Protein AF-A0A429SGB6-F1 (afdb_monomer_lite)

pLDDT: mean 86.1, std 15.65, range [31.73, 97.31]

Foldseek 3Di:
DDPDPDDPCPPDQWDWDQDPVRKIKIKHFALVLQVVQDPVLLVLLCVVQVVVVHHSSVSLVVLLPDDPVVLVVLVVCVVVVNDDPSSVSNSVSSVSSNVRGMWMWIWDDPDVVDTDTDTD

Sequence (120 aa):
MPLFQRRDAGDDGWTVEPMGNGETCRRRVRMERLGNILPHHREVLEAAAREEGRSLEEYVAWVANLSSDRMHATRDRIMNGVAGEREATLYGCWLEARAAVQEVQYRIEVRPGKYAWRGR

Radius of gyration: 16.46 Å; chains: 1; bounding box: 38×38×44 Å

Structure (mmCIF, N/CA/C/O backbone):
data_AF-A0A429SGB6-F1
#
_entry.id   AF-A0A429SGB6-F1
#
loop_
_atom_site.group_PDB
_atom_site.id
_atom_site.type_symbol
_atom_site.label_atom_id
_atom_site.label_alt_id
_atom_site.label_comp_id
_atom_site.label_asym_id
_atom_site.label_entity_id
_atom_site.label_seq_id
_atom_site.pdbx_PDB_ins_code
_atom_site.Cartn_x
_atom_site.Cartn_y
_atom_site.Cartn_z
_atom_site.occupancy
_atom_site.B_iso_or_equiv
_atom_site.auth_seq_id
_atom_site.auth_comp_id
_atom_site.auth_asym_id
_atom_site.auth_atom_id
_atom_site.pdbx_PDB_model_num
ATOM 1 N N . MET A 1 1 ? -1.849 25.643 -12.827 1.00 31.73 1 MET A N 1
ATOM 2 C CA . MET A 1 1 ? -0.742 24.809 -13.340 1.00 31.73 1 MET A CA 1
ATOM 3 C C . MET A 1 1 ? -1.199 23.355 -13.361 1.00 31.73 1 MET A C 1
ATOM 5 O O . MET A 1 1 ? -1.320 22.797 -12.278 1.00 31.73 1 MET A O 1
ATOM 9 N N . PRO A 1 2 ? -1.520 22.730 -14.507 1.00 35.38 2 PRO A N 1
ATOM 10 C CA . PRO A 1 2 ? -1.805 21.302 -14.523 1.00 35.38 2 PRO A CA 1
ATOM 11 C C . PRO A 1 2 ? -0.506 20.534 -14.815 1.00 35.38 2 PRO A C 1
ATOM 13 O O . PRO A 1 2 ? -0.073 20.451 -15.959 1.00 35.38 2 PRO A O 1
ATOM 16 N N . LEU A 1 3 ? 0.129 19.989 -13.774 1.00 43.03 3 LEU A N 1
ATOM 17 C CA . LEU A 1 3 ? 1.229 19.023 -13.895 1.00 43.03 3 LEU A CA 1
ATOM 18 C C . LEU A 1 3 ? 0.664 17.603 -13.806 1.00 43.03 3 LEU A C 1
ATOM 20 O O . LEU A 1 3 ? 0.861 16.905 -12.822 1.00 43.03 3 LEU A O 1
ATOM 24 N N . PHE A 1 4 ? -0.059 17.184 -14.840 1.00 44.09 4 PHE A N 1
ATOM 25 C CA . PHE A 1 4 ? -0.343 15.770 -15.069 1.00 44.09 4 PHE A CA 1
ATOM 26 C C . PHE A 1 4 ? -0.191 15.505 -16.564 1.00 44.09 4 PHE A C 1
ATOM 28 O O . PHE A 1 4 ? -1.123 15.661 -17.351 1.00 44.09 4 PHE A O 1
ATOM 35 N N . GLN A 1 5 ? 1.032 15.166 -16.971 1.00 42.69 5 GLN A N 1
ATOM 36 C CA . GLN A 1 5 ? 1.282 14.616 -18.296 1.00 42.69 5 GLN A CA 1
ATOM 37 C C . GLN A 1 5 ? 0.565 13.265 -18.396 1.00 42.69 5 GLN A C 1
ATOM 39 O O . GLN A 1 5 ? 0.862 12.338 -17.651 1.00 42.69 5 GLN A O 1
ATOM 44 N N . ARG A 1 6 ? -0.434 13.243 -19.287 1.00 38.47 6 ARG A N 1
ATOM 45 C CA . ARG A 1 6 ? -1.037 12.104 -19.995 1.00 38.47 6 ARG A CA 1
ATOM 46 C C . ARG A 1 6 ? -0.836 10.719 -19.358 1.00 38.47 6 ARG A C 1
ATOM 48 O O . ARG A 1 6 ? 0.210 10.098 -19.495 1.00 38.47 6 ARG A O 1
ATOM 55 N N . ARG A 1 7 ? -1.932 10.188 -18.797 1.00 46.22 7 ARG A N 1
ATOM 56 C CA . ARG A 1 7 ? -2.196 8.743 -18.740 1.00 46.22 7 ARG A CA 1
ATOM 57 C C . ARG A 1 7 ? -2.123 8.194 -20.167 1.00 46.22 7 ARG A C 1
ATOM 59 O O . ARG A 1 7 ? -3.087 8.340 -20.916 1.00 46.22 7 ARG A O 1
ATOM 66 N N . ASP A 1 8 ? -1.026 7.539 -20.521 1.00 41.88 8 ASP A N 1
ATOM 67 C CA . ASP A 1 8 ? -1.072 6.512 -21.558 1.00 41.88 8 ASP A CA 1
ATOM 68 C C . ASP A 1 8 ? -1.845 5.330 -20.968 1.00 41.88 8 ASP A C 1
ATOM 70 O O . ASP A 1 8 ? -1.299 4.429 -20.332 1.00 41.88 8 ASP A O 1
ATOM 74 N N . ALA A 1 9 ? -3.170 5.410 -21.098 1.00 40.84 9 ALA A N 1
ATOM 75 C CA . ALA A 1 9 ? -4.093 4.322 -20.837 1.00 40.84 9 ALA A CA 1
ATOM 76 C C . ALA A 1 9 ? -3.886 3.245 -21.913 1.00 40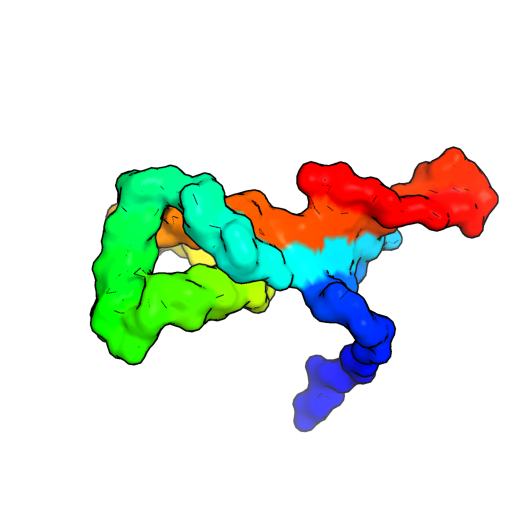.84 9 ALA A C 1
ATOM 78 O O . ALA A 1 9 ? -4.614 3.172 -22.897 1.00 40.84 9 ALA A O 1
ATOM 79 N N . GLY A 1 10 ? -2.836 2.441 -21.739 1.00 42.94 10 GLY A N 1
ATOM 80 C CA . GLY A 1 10 ? -2.773 1.092 -22.284 1.00 42.94 10 GLY A CA 1
ATOM 81 C C . GLY A 1 10 ? -3.685 0.194 -21.446 1.00 42.94 10 GLY A C 1
ATOM 82 O O . GLY A 1 10 ? -3.451 0.008 -20.253 1.00 42.94 10 GLY A O 1
ATOM 83 N N . ASP A 1 11 ? -4.736 -0.289 -22.088 1.00 49.94 11 ASP A N 1
ATOM 84 C CA . ASP A 1 11 ? -6.002 -0.892 -21.639 1.00 49.94 11 ASP A CA 1
ATOM 85 C C . ASP A 1 11 ? -5.979 -2.126 -20.684 1.00 49.94 11 ASP A C 1
ATOM 87 O O . ASP A 1 11 ? -6.830 -2.996 -20.796 1.00 49.94 11 ASP A O 1
ATOM 91 N N . ASP A 1 12 ? -5.053 -2.233 -19.716 1.00 66.31 12 ASP A N 1
ATOM 92 C CA . ASP A 1 12 ? -4.894 -3.446 -18.867 1.00 66.31 12 ASP A CA 1
ATOM 93 C C . ASP A 1 12 ? -4.845 -3.196 -17.336 1.00 66.31 12 ASP A C 1
ATOM 95 O 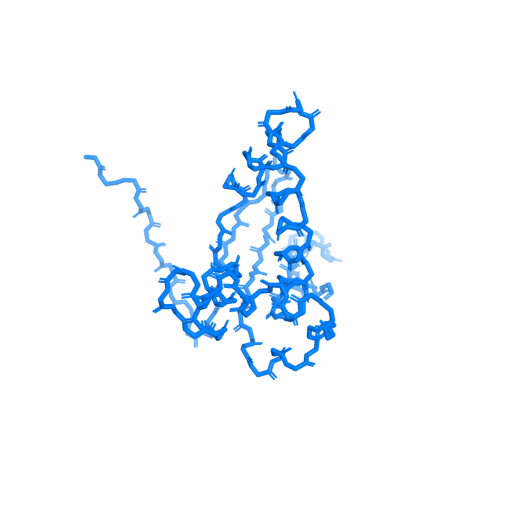O . ASP A 1 12 ? -4.530 -4.102 -16.547 1.00 66.31 12 ASP A O 1
ATOM 99 N N . GLY A 1 13 ? -5.117 -1.964 -16.884 1.00 75.00 13 GLY A N 1
ATOM 100 C CA . GLY A 1 13 ? -5.149 -1.597 -15.455 1.00 75.00 13 GLY A CA 1
ATOM 101 C C . GLY A 1 13 ? -3.779 -1.351 -14.801 1.00 75.00 13 GLY A C 1
ATOM 102 O O . GLY A 1 13 ? -3.671 -1.326 -13.573 1.00 75.00 13 GLY A O 1
ATOM 103 N N . TRP A 1 14 ? -2.722 -1.174 -15.597 1.00 86.88 14 TRP A N 1
ATOM 104 C CA . TRP A 1 14 ? -1.372 -0.877 -15.110 1.00 86.88 14 TRP A CA 1
ATOM 105 C C . TRP A 1 14 ? -1.153 0.621 -14.8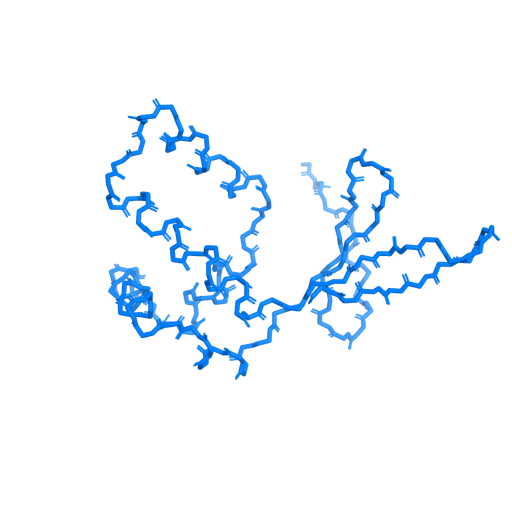76 1.00 86.88 14 TRP A C 1
ATOM 107 O O . TRP A 1 14 ? -1.427 1.452 -15.734 1.00 86.88 14 TRP A O 1
ATOM 117 N N . THR A 1 15 ? -0.573 0.954 -13.729 1.00 84.56 15 THR A N 1
ATOM 118 C CA . THR A 1 15 ? 0.006 2.266 -13.423 1.00 84.56 15 THR A CA 1
ATOM 119 C C . THR A 1 15 ? 1.514 2.178 -13.601 1.00 84.56 15 THR A C 1
ATOM 121 O O . THR A 1 15 ? 2.152 1.342 -12.965 1.00 84.56 15 THR A O 1
ATOM 124 N N . VAL A 1 16 ? 2.088 3.008 -14.469 1.00 84.81 16 VAL A N 1
ATOM 125 C CA . VAL A 1 16 ? 3.528 3.021 -14.767 1.00 84.81 16 VAL A CA 1
ATOM 126 C C . VAL A 1 16 ? 4.193 4.174 -14.021 1.00 84.81 16 VAL A C 1
ATOM 128 O O . VAL A 1 16 ? 3.709 5.301 -14.070 1.00 84.81 16 VAL A O 1
ATOM 131 N N . GLU A 1 17 ? 5.304 3.896 -13.346 1.00 80.44 17 GLU A N 1
ATOM 132 C CA . GLU A 1 17 ? 6.088 4.862 -12.581 1.00 80.44 17 GLU A CA 1
ATOM 133 C C . GLU A 1 17 ? 7.565 4.792 -13.001 1.00 80.44 17 GLU A C 1
ATOM 135 O O . GLU A 1 17 ? 8.180 3.720 -12.928 1.00 80.44 17 GLU A O 1
ATOM 140 N N . PRO A 1 18 ? 8.162 5.907 -13.459 1.00 79.06 18 PRO A N 1
ATOM 141 C CA . PRO A 1 18 ? 9.600 5.972 -13.673 1.00 79.06 18 PRO A CA 1
ATOM 142 C C . PRO A 1 18 ? 10.330 5.944 -12.324 1.00 79.06 18 PRO A C 1
ATOM 144 O O . PRO A 1 18 ? 9.907 6.575 -11.357 1.00 79.06 18 PRO A O 1
ATOM 147 N N . MET A 1 19 ? 11.441 5.220 -12.266 1.00 76.12 19 MET A N 1
ATOM 148 C CA . MET A 1 19 ? 12.295 5.116 -11.086 1.00 76.12 19 MET A CA 1
ATOM 149 C C . MET A 1 19 ? 13.496 6.063 -11.226 1.00 76.12 19 MET A C 1
ATOM 151 O O . MET A 1 19 ? 13.983 6.320 -12.327 1.00 76.12 19 MET A O 1
ATOM 155 N N . GLY A 1 20 ? 14.019 6.563 -10.102 1.00 68.94 20 GLY A N 1
ATOM 156 C CA . GLY A 1 20 ? 15.143 7.515 -10.088 1.00 68.94 20 GLY A CA 1
ATOM 157 C C . GLY A 1 20 ? 16.479 6.965 -10.613 1.00 68.94 20 GLY A C 1
ATOM 158 O O . GLY A 1 20 ? 17.406 7.731 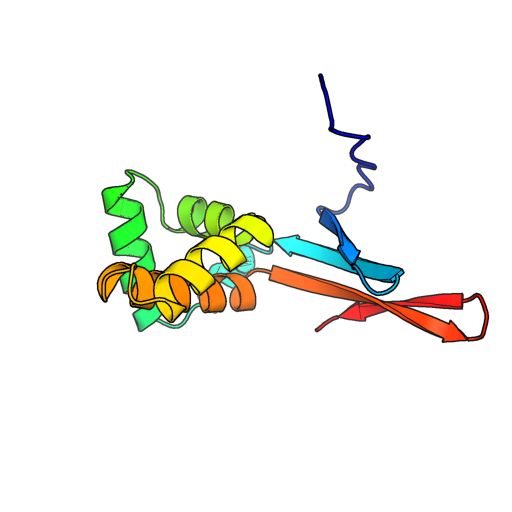-10.845 1.00 68.94 20 GLY A O 1
ATOM 159 N N . ASN A 1 21 ? 16.580 5.653 -10.823 1.00 76.12 21 ASN A N 1
ATOM 160 C CA . ASN A 1 21 ? 17.737 4.955 -11.393 1.00 76.12 21 ASN A CA 1
ATOM 161 C C . ASN A 1 21 ? 17.616 4.712 -12.914 1.00 76.12 21 ASN A C 1
ATOM 163 O O . ASN A 1 21 ? 18.414 3.967 -13.475 1.00 76.12 21 ASN A O 1
ATOM 167 N N . GLY A 1 22 ? 16.614 5.300 -13.579 1.00 72.31 22 GLY A N 1
ATOM 168 C CA . GLY A 1 22 ? 16.347 5.089 -15.006 1.00 72.31 22 GLY A CA 1
ATOM 169 C C . GLY A 1 22 ? 15.539 3.825 -15.319 1.00 72.31 22 GLY A C 1
ATOM 170 O O . GLY A 1 22 ? 15.192 3.599 -16.479 1.00 72.31 22 GLY A O 1
ATOM 171 N N . GLU A 1 23 ? 15.191 3.016 -14.315 1.00 79.94 23 GLU A N 1
ATOM 172 C CA . GLU A 1 23 ? 14.274 1.890 -14.490 1.00 79.94 23 GLU A CA 1
ATOM 173 C C . GLU A 1 23 ? 12.820 2.368 -14.593 1.00 79.94 23 GLU A C 1
ATOM 175 O O . GLU A 1 23 ? 12.462 3.498 -14.260 1.00 79.94 23 GLU A O 1
ATOM 180 N N . THR A 1 24 ? 11.939 1.489 -15.061 1.00 85.31 24 THR A N 1
ATOM 181 C CA . THR A 1 24 ? 10.495 1.738 -15.053 1.00 85.31 24 THR A CA 1
ATOM 182 C C . THR A 1 24 ? 9.814 0.643 -14.255 1.00 85.31 24 THR A C 1
ATOM 184 O O . THR A 1 24 ? 10.009 -0.539 -14.527 1.00 85.31 24 THR A O 1
ATOM 187 N N . CYS A 1 25 ? 9.000 1.027 -13.285 1.00 86.62 25 CYS A N 1
ATOM 188 C CA . CYS A 1 25 ? 8.128 0.129 -12.551 1.00 86.62 25 CYS A CA 1
ATOM 189 C C . CYS A 1 25 ? 6.715 0.234 -13.131 1.00 86.62 25 CYS A C 1
ATOM 191 O O . CYS A 1 25 ? 6.284 1.304 -13.555 1.00 86.62 25 CYS A O 1
ATOM 193 N N . ARG A 1 26 ? 5.967 -0.864 -13.155 1.00 88.38 26 ARG A N 1
ATOM 194 C CA . ARG A 1 26 ? 4.519 -0.827 -13.339 1.00 88.38 26 ARG A CA 1
ATOM 195 C C . ARG A 1 26 ? 3.840 -1.616 -12.239 1.00 88.38 26 ARG A C 1
ATOM 197 O O . ARG A 1 26 ? 4.315 -2.677 -11.845 1.00 88.38 26 ARG A O 1
ATOM 204 N N . ARG A 1 27 ? 2.714 -1.105 -11.763 1.00 88.75 27 ARG A N 1
ATOM 205 C CA . ARG A 1 27 ? 1.902 -1.718 -10.716 1.00 88.75 27 ARG A CA 1
ATOM 206 C C . ARG A 1 27 ? 0.447 -1.827 -11.141 1.00 88.75 27 ARG A C 1
ATOM 208 O O . ARG A 1 27 ? -0.073 -0.926 -11.788 1.00 88.75 27 ARG A O 1
ATOM 215 N N . ARG A 1 28 ? -0.216 -2.909 -10.762 1.00 90.94 28 ARG A N 1
ATOM 216 C CA . ARG A 1 28 ? -1.652 -3.119 -10.958 1.00 90.94 28 ARG A CA 1
ATOM 217 C C . ARG A 1 28 ? -2.254 -3.624 -9.660 1.00 90.94 28 ARG A C 1
ATOM 219 O O . ARG A 1 28 ? -1.655 -4.456 -8.986 1.00 90.94 28 ARG A O 1
ATOM 226 N N . VAL A 1 29 ? -3.427 -3.118 -9.305 1.00 91.50 29 VAL A N 1
ATOM 227 C CA . VAL A 1 29 ? -4.156 -3.577 -8.119 1.00 91.50 29 VAL A CA 1
ATOM 228 C C . VAL A 1 29 ? -5.056 -4.746 -8.515 1.00 91.50 29 VAL A C 1
ATOM 230 O O . VAL A 1 29 ? -5.799 -4.657 -9.488 1.00 91.50 29 VAL A O 1
ATOM 233 N N . ARG A 1 30 ? -4.955 -5.848 -7.775 1.00 92.62 30 ARG A N 1
ATOM 234 C CA . ARG A 1 30 ? -5.671 -7.110 -7.976 1.00 92.62 30 ARG A CA 1
ATOM 235 C C . ARG A 1 30 ? -6.532 -7.371 -6.741 1.00 92.62 30 ARG A C 1
ATOM 237 O O . ARG A 1 30 ? -6.107 -8.069 -5.819 1.00 92.62 30 ARG A O 1
ATOM 244 N N . MET A 1 31 ? -7.708 -6.742 -6.673 1.00 93.12 31 MET A N 1
ATOM 245 C CA . MET A 1 31 ? -8.580 -6.823 -5.489 1.00 93.12 31 MET A CA 1
ATOM 246 C C . MET A 1 31 ? -9.121 -8.233 -5.240 1.00 93.12 31 MET A C 1
ATOM 248 O O . MET A 1 31 ? -9.432 -8.571 -4.102 1.00 93.12 31 MET A O 1
ATOM 252 N N . GLU A 1 32 ? -9.111 -9.117 -6.240 1.00 93.38 32 GLU A N 1
ATOM 253 C CA . GLU A 1 32 ? -9.406 -10.536 -6.039 1.00 93.38 32 GLU A CA 1
ATOM 254 C C . GLU A 1 32 ? -8.403 -11.229 -5.092 1.00 93.38 32 GLU A C 1
ATOM 256 O O . GLU A 1 32 ? -8.703 -12.276 -4.525 1.00 93.38 32 GLU A O 1
ATOM 261 N N . ARG A 1 33 ? -7.220 -10.631 -4.870 1.00 93.38 33 ARG A N 1
ATOM 262 C CA . ARG A 1 33 ? -6.192 -11.106 -3.928 1.00 93.38 33 ARG A CA 1
ATOM 263 C C . ARG A 1 33 ? -6.387 -10.585 -2.502 1.00 93.38 33 ARG A C 1
ATOM 265 O O . ARG A 1 33 ? -5.550 -10.867 -1.648 1.00 93.38 33 ARG A O 1
ATOM 272 N N . LEU A 1 34 ? -7.472 -9.861 -2.212 1.00 92.38 34 LEU A N 1
ATOM 273 C CA . LEU A 1 34 ? -7.768 -9.324 -0.876 1.00 92.38 34 LEU A CA 1
ATOM 274 C C . LEU A 1 34 ? -7.774 -10.413 0.215 1.00 92.38 34 LEU A C 1
ATOM 276 O O . LEU A 1 34 ? -7.396 -10.153 1.354 1.00 92.38 34 LEU A O 1
ATOM 280 N N . GLY A 1 35 ? -8.153 -11.647 -0.136 1.00 92.19 35 GLY A N 1
ATOM 281 C CA . GLY A 1 35 ? -8.117 -12.803 0.769 1.00 92.19 35 GLY A CA 1
ATOM 282 C C . GLY A 1 35 ? -6.714 -13.238 1.215 1.00 92.19 35 GLY A C 1
ATOM 283 O O . GLY A 1 35 ? -6.605 -13.996 2.171 1.00 92.19 35 GLY A O 1
ATOM 284 N N . ASN A 1 36 ? -5.650 -12.746 0.572 1.00 94.56 36 ASN A N 1
ATOM 285 C CA . ASN A 1 36 ? -4.265 -13.067 0.932 1.00 94.56 36 ASN A CA 1
ATOM 286 C C . ASN A 1 36 ? -3.721 -12.195 2.075 1.00 94.56 36 ASN A C 1
ATOM 288 O O . ASN A 1 36 ? -2.605 -12.424 2.536 1.00 94.56 36 ASN A O 1
ATOM 292 N N . ILE A 1 37 ? -4.472 -11.180 2.517 1.00 94.50 37 ILE A N 1
ATOM 293 C CA . ILE A 1 37 ? -4.095 -10.369 3.677 1.00 94.50 37 ILE A CA 1
ATOM 294 C C . ILE A 1 37 ? -4.208 -11.230 4.937 1.00 94.50 37 ILE A C 1
ATOM 296 O O . ILE A 1 37 ? -5.242 -11.853 5.180 1.00 94.50 37 ILE A O 1
ATOM 300 N N . LEU A 1 38 ? -3.152 -11.235 5.755 1.00 93.62 38 LEU A N 1
ATOM 301 C CA . LEU A 1 38 ? -3.126 -11.990 7.007 1.00 93.62 38 LEU A CA 1
ATOM 302 C C . LEU A 1 38 ? -4.284 -11.572 7.934 1.00 93.62 38 LEU A C 1
ATOM 304 O O . LEU A 1 38 ? -4.549 -10.372 8.048 1.00 93.62 38 LEU A O 1
ATOM 308 N N . PRO A 1 39 ? -4.938 -12.515 8.646 1.00 94.81 39 PRO A N 1
ATOM 309 C CA . PRO A 1 39 ? -6.125 -12.217 9.452 1.00 94.81 39 PRO A CA 1
ATOM 310 C C . PRO A 1 39 ? -5.944 -11.064 10.451 1.00 94.81 39 PRO A C 1
ATOM 312 O O . PRO A 1 39 ? -6.774 -10.164 10.500 1.00 94.81 39 PRO A O 1
ATOM 315 N N . HIS A 1 40 ? -4.819 -11.019 11.169 1.00 92.75 40 HIS A N 1
ATOM 316 C CA . HIS A 1 40 ? -4.551 -9.954 12.144 1.00 92.75 40 HIS A CA 1
ATOM 317 C C . HIS A 1 40 ? -4.381 -8.571 11.488 1.00 92.75 40 HIS A C 1
ATOM 319 O O . HIS A 1 40 ? -4.869 -7.575 12.012 1.00 92.75 40 HIS A O 1
ATOM 325 N N . HIS A 1 41 ? -3.748 -8.486 10.311 1.00 94.44 41 HIS A N 1
ATOM 326 C CA . HIS A 1 41 ? -3.677 -7.231 9.554 1.00 94.44 41 HIS A CA 1
ATOM 327 C C . HIS A 1 41 ? -5.046 -6.835 9.005 1.00 94.44 41 HIS A C 1
ATOM 329 O O . HIS A 1 41 ? -5.393 -5.656 8.996 1.00 94.44 41 HIS A O 1
ATOM 335 N N . ARG A 1 42 ? -5.843 -7.817 8.572 1.00 95.31 42 ARG A N 1
ATOM 336 C CA . ARG A 1 42 ? -7.199 -7.585 8.080 1.00 95.31 42 ARG A CA 1
ATOM 337 C C . ARG A 1 42 ? -8.076 -6.937 9.148 1.00 95.31 42 ARG A C 1
ATOM 339 O O . ARG A 1 42 ? -8.740 -5.956 8.840 1.00 95.31 42 ARG A O 1
ATOM 346 N N . GLU A 1 43 ? -8.047 -7.427 10.382 1.00 96.00 43 GLU A N 1
ATOM 347 C CA . GLU A 1 43 ? -8.827 -6.860 11.492 1.00 96.00 43 GLU A CA 1
ATOM 348 C C . GLU A 1 43 ? -8.479 -5.387 11.753 1.00 96.00 43 GLU A C 1
ATOM 350 O O . GLU A 1 43 ? -9.374 -4.549 11.881 1.00 96.00 43 GLU A O 1
ATOM 355 N N . VAL A 1 44 ? -7.185 -5.051 11.754 1.00 97.00 44 VAL A N 1
ATOM 356 C CA . VAL A 1 44 ? -6.713 -3.666 11.920 1.00 97.00 44 VAL A CA 1
ATOM 357 C C . VAL A 1 44 ? -7.181 -2.779 10.763 1.00 97.00 44 VAL A C 1
ATOM 359 O O . VAL A 1 44 ? -7.659 -1.665 10.987 1.00 97.00 44 VAL A O 1
ATOM 362 N N . LEU A 1 45 ? -7.084 -3.269 9.524 1.00 96.94 45 LEU A N 1
ATOM 363 C CA . LEU A 1 45 ? -7.534 -2.543 8.334 1.00 96.94 45 LEU A CA 1
ATOM 364 C C . LEU A 1 45 ? -9.056 -2.367 8.311 1.00 96.94 45 LEU A C 1
ATOM 366 O O . LEU A 1 45 ? -9.533 -1.311 7.913 1.00 96.94 45 LEU A O 1
ATOM 370 N N . GLU A 1 46 ? -9.822 -3.363 8.757 1.00 97.19 46 GLU A N 1
ATOM 371 C CA . GLU A 1 46 ? -11.277 -3.269 8.882 1.00 97.19 46 GLU A CA 1
ATOM 372 C C . GLU A 1 46 ? -11.689 -2.245 9.939 1.00 97.19 46 GLU A C 1
ATOM 374 O O . GLU A 1 46 ? -12.621 -1.476 9.713 1.00 97.19 46 GLU A O 1
ATOM 379 N N . ALA A 1 47 ? -11.000 -2.208 11.083 1.00 96.94 47 ALA A N 1
ATOM 380 C CA . ALA A 1 47 ? -11.240 -1.196 12.104 1.00 96.94 47 ALA A CA 1
ATOM 381 C C . ALA A 1 47 ? -10.968 0.217 11.558 1.00 96.94 47 ALA A C 1
ATOM 383 O O . ALA A 1 47 ? -11.833 1.086 11.664 1.00 96.94 47 ALA A O 1
ATOM 384 N N . ALA A 1 48 ? -9.827 0.419 10.891 1.00 96.75 48 ALA A N 1
ATOM 385 C CA . ALA A 1 48 ? -9.489 1.695 10.259 1.00 96.75 48 ALA A CA 1
ATOM 386 C C . ALA A 1 48 ? -10.495 2.091 9.161 1.00 96.75 48 ALA A C 1
ATOM 388 O O . ALA A 1 48 ? -10.936 3.237 9.109 1.00 96.75 48 ALA A O 1
ATOM 389 N N . ALA A 1 49 ? -10.918 1.137 8.326 1.00 97.06 49 ALA A N 1
ATOM 390 C CA . ALA A 1 49 ? -11.918 1.369 7.289 1.00 97.06 49 ALA A CA 1
ATOM 391 C C . ALA A 1 49 ? -13.257 1.835 7.882 1.00 97.06 49 ALA A C 1
ATOM 393 O O . ALA A 1 49 ? -13.826 2.819 7.411 1.00 97.06 49 ALA A O 1
ATOM 394 N N . ARG A 1 50 ? -13.728 1.179 8.953 1.00 97.31 50 ARG A N 1
ATOM 395 C CA . ARG A 1 50 ? -14.968 1.553 9.655 1.00 97.31 50 ARG A CA 1
ATOM 396 C C . ARG A 1 50 ? -14.897 2.962 10.236 1.00 97.31 50 ARG A C 1
ATOM 398 O O . ARG A 1 50 ? -15.865 3.705 10.111 1.00 97.31 50 ARG A O 1
ATOM 405 N N . GLU A 1 51 ? -13.770 3.337 10.835 1.00 96.50 51 GLU A N 1
ATOM 406 C CA . GLU A 1 51 ? -13.566 4.694 11.359 1.00 96.50 51 GLU A CA 1
ATOM 407 C C . GLU A 1 51 ? -13.618 5.765 10.260 1.00 96.50 51 GLU A C 1
ATOM 409 O O . GLU A 1 51 ? -14.112 6.866 10.495 1.00 96.50 51 GLU A O 1
ATOM 414 N N . GLU A 1 52 ? -13.167 5.436 9.048 1.00 95.00 52 GLU A N 1
ATOM 415 C CA . GLU A 1 52 ? -13.249 6.316 7.878 1.00 95.00 52 GLU A CA 1
ATOM 416 C C . GLU A 1 52 ? -14.581 6.208 7.111 1.00 95.00 52 GLU A C 1
ATOM 418 O O . GLU A 1 52 ? -14.748 6.862 6.078 1.00 95.00 52 GLU A O 1
ATOM 423 N N . GLY A 1 53 ? -15.531 5.397 7.591 1.00 97.06 53 GLY A N 1
ATOM 424 C CA . GLY A 1 53 ? -16.827 5.184 6.943 1.00 97.06 53 GLY A CA 1
ATOM 425 C C . GLY A 1 53 ? -16.736 4.446 5.603 1.00 97.06 53 GLY A C 1
ATOM 426 O O . GLY A 1 53 ? -17.562 4.678 4.722 1.00 97.06 53 GLY A O 1
ATOM 427 N N . ARG A 1 54 ? -15.726 3.587 5.429 1.00 96.06 54 ARG A N 1
ATOM 428 C CA . ARG A 1 54 ? -15.448 2.834 4.197 1.00 96.06 54 ARG A CA 1
ATOM 429 C C . ARG A 1 54 ? -15.550 1.332 4.424 1.00 96.06 54 ARG A C 1
ATOM 431 O O . ARG A 1 54 ? -15.359 0.833 5.534 1.00 96.06 54 ARG A O 1
ATOM 438 N N . SER A 1 55 ? -15.791 0.590 3.350 1.00 97.00 55 SER A N 1
ATOM 439 C CA . SER A 1 55 ? -15.575 -0.856 3.350 1.00 97.00 55 SER A CA 1
ATOM 440 C C . SER A 1 55 ? -14.078 -1.193 3.379 1.00 97.00 55 SER A C 1
ATOM 442 O O . SER A 1 55 ? -13.228 -0.390 2.984 1.00 97.00 55 SER A O 1
ATOM 444 N N . LEU A 1 56 ? -13.742 -2.416 3.807 1.00 96.06 56 LEU A N 1
ATOM 445 C CA . LEU A 1 56 ? -12.365 -2.919 3.738 1.00 96.06 56 LEU A CA 1
ATOM 446 C C . LEU A 1 56 ? -11.816 -2.862 2.309 1.00 96.06 56 LEU A C 1
ATOM 448 O O . LEU A 1 56 ? -10.655 -2.518 2.110 1.00 96.06 56 LEU A O 1
ATOM 452 N N . GLU A 1 57 ? -12.642 -3.215 1.325 1.00 95.69 57 GLU A N 1
ATOM 453 C CA . GLU A 1 57 ? -12.243 -3.247 -0.079 1.00 95.69 57 GLU A CA 1
ATOM 454 C C . GLU A 1 57 ? -11.861 -1.850 -0.578 1.00 95.69 57 GLU A C 1
ATOM 456 O O . GLU A 1 57 ? -10.763 -1.670 -1.104 1.00 95.69 57 GLU A O 1
ATOM 461 N N . GLU A 1 58 ? -12.707 -0.845 -0.338 1.00 95.44 58 GLU A N 1
ATOM 462 C CA . GLU A 1 58 ? -12.421 0.553 -0.690 1.00 95.44 58 GLU A CA 1
ATOM 463 C C . GLU A 1 58 ? -11.178 1.075 0.032 1.00 95.44 58 GLU A C 1
ATOM 465 O O . GLU A 1 58 ? -10.354 1.780 -0.559 1.00 95.44 58 GLU A O 1
ATOM 470 N N . TYR A 1 59 ? -11.020 0.712 1.306 1.00 96.81 59 TYR A N 1
ATOM 471 C CA . TYR A 1 59 ? -9.872 1.115 2.103 1.00 96.81 59 TYR A CA 1
ATOM 472 C C . TYR A 1 59 ? -8.570 0.515 1.566 1.00 96.81 59 TYR A C 1
ATOM 474 O O . TYR A 1 59 ? -7.606 1.238 1.322 1.00 96.81 59 TYR A O 1
ATOM 482 N N . VAL A 1 60 ? -8.545 -0.792 1.297 1.00 96.31 60 VAL A N 1
ATOM 483 C CA . VAL A 1 60 ? -7.369 -1.476 0.746 1.00 96.31 60 VAL A CA 1
ATOM 484 C C . VAL A 1 60 ? -7.073 -1.015 -0.680 1.00 96.31 60 VAL A C 1
ATOM 486 O O . VAL A 1 60 ? -5.906 -0.815 -1.014 1.00 96.31 60 VAL A O 1
ATOM 489 N N . ALA A 1 61 ? -8.088 -0.772 -1.512 1.00 93.50 61 ALA A N 1
ATOM 490 C CA . ALA A 1 61 ? -7.898 -0.207 -2.846 1.00 93.50 61 ALA A CA 1
ATOM 491 C C . ALA A 1 61 ? -7.261 1.191 -2.781 1.00 93.50 61 ALA A C 1
ATOM 493 O O . ALA A 1 61 ? -6.356 1.504 -3.562 1.00 93.50 61 ALA A O 1
ATOM 494 N N . TRP A 1 62 ? -7.679 2.024 -1.825 1.00 93.75 62 TRP A N 1
ATOM 495 C CA . TRP A 1 62 ? -7.052 3.318 -1.564 1.00 93.75 62 TRP A CA 1
ATOM 496 C C . TRP A 1 62 ? -5.597 3.162 -1.096 1.00 93.75 62 TRP A C 1
ATOM 498 O O . TRP A 1 62 ? -4.705 3.763 -1.700 1.00 93.75 62 TRP A O 1
ATOM 508 N N . VAL A 1 63 ? -5.335 2.299 -0.106 1.00 94.56 63 VAL A N 1
ATOM 509 C CA . VAL A 1 63 ? -3.981 1.986 0.392 1.00 94.56 63 VAL A CA 1
ATOM 510 C C . VAL A 1 63 ? -3.068 1.510 -0.742 1.00 94.56 63 VAL A C 1
ATOM 512 O O . VAL A 1 63 ? -1.932 1.974 -0.875 1.00 94.56 63 VAL A O 1
ATOM 515 N N . ALA A 1 64 ? -3.566 0.618 -1.599 1.00 92.12 64 ALA A N 1
ATOM 516 C CA . ALA A 1 64 ? -2.843 0.110 -2.757 1.00 92.12 64 ALA A CA 1
ATOM 517 C C . ALA A 1 64 ? -2.431 1.239 -3.707 1.00 92.12 64 ALA A C 1
ATOM 519 O O . ALA A 1 64 ? -1.309 1.258 -4.213 1.00 92.12 64 ALA A O 1
ATOM 520 N N . ASN A 1 65 ? -3.295 2.226 -3.906 1.00 89.75 65 ASN A N 1
ATOM 521 C CA . ASN A 1 65 ? -3.035 3.333 -4.817 1.00 89.75 65 ASN A CA 1
ATOM 522 C C . ASN A 1 65 ? -2.270 4.509 -4.193 1.00 89.75 65 ASN A C 1
ATOM 524 O O . ASN A 1 65 ? -1.911 5.433 -4.923 1.00 89.75 65 ASN A O 1
ATOM 528 N N . LEU A 1 66 ? -1.935 4.470 -2.897 1.00 89.75 66 LEU A N 1
ATOM 529 C CA . LEU A 1 66 ? -1.093 5.496 -2.276 1.00 89.75 66 LEU A CA 1
ATOM 530 C C . LEU A 1 66 ? 0.216 5.692 -3.056 1.00 89.75 66 LEU A C 1
ATOM 532 O O . LEU A 1 66 ? 0.867 4.722 -3.475 1.00 89.75 66 LEU A O 1
ATOM 536 N N . SER A 1 67 ? 0.604 6.954 -3.247 1.00 84.75 67 SER A N 1
ATOM 537 C CA . SER A 1 67 ? 1.873 7.306 -3.884 1.00 84.75 67 SER A CA 1
ATOM 538 C C . SER A 1 67 ? 3.055 6.898 -3.008 1.00 84.75 67 SER A C 1
ATOM 540 O O . SER A 1 67 ? 2.948 6.832 -1.779 1.00 84.75 67 SER A O 1
ATOM 542 N N . SER A 1 68 ? 4.198 6.651 -3.644 1.00 84.12 68 SER A N 1
ATOM 543 C CA . SER A 1 68 ? 5.454 6.380 -2.939 1.00 84.12 68 SER A CA 1
ATOM 544 C C . SER A 1 68 ? 5.826 7.534 -2.007 1.00 84.12 68 SER A C 1
ATOM 546 O O . SER A 1 68 ? 6.183 7.285 -0.862 1.00 84.12 68 SER A O 1
ATOM 548 N N . ASP A 1 69 ? 5.618 8.786 -2.425 1.00 87.12 69 ASP A N 1
ATOM 549 C CA . ASP A 1 69 ? 5.871 9.968 -1.589 1.00 87.12 69 ASP A CA 1
ATOM 550 C C . ASP A 1 69 ? 5.035 9.972 -0.309 1.00 87.12 69 ASP A C 1
ATOM 552 O O . ASP A 1 69 ? 5.547 10.268 0.770 1.00 87.12 69 ASP A O 1
ATOM 556 N N . ARG A 1 70 ? 3.751 9.598 -0.396 1.00 90.00 70 ARG A N 1
ATOM 557 C CA . ARG A 1 70 ? 2.889 9.520 0.787 1.00 90.00 70 ARG A CA 1
ATOM 558 C C . ARG A 1 70 ? 3.347 8.411 1.730 1.00 90.00 70 ARG A C 1
ATOM 560 O O . ARG A 1 70 ? 3.390 8.639 2.936 1.00 90.00 70 ARG A O 1
ATOM 567 N N . MET A 1 71 ? 3.718 7.249 1.191 1.00 93.12 71 MET A N 1
ATOM 568 C CA . MET A 1 71 ? 4.266 6.150 1.994 1.00 93.12 71 MET A CA 1
ATOM 569 C C . MET A 1 71 ? 5.580 6.552 2.672 1.00 93.12 71 MET A C 1
ATOM 571 O O . MET A 1 71 ? 5.747 6.312 3.865 1.00 93.12 71 MET A O 1
ATOM 575 N N . HIS A 1 72 ? 6.488 7.202 1.940 1.00 92.62 72 HIS A N 1
ATOM 576 C CA . HIS A 1 72 ? 7.760 7.685 2.473 1.00 92.62 72 HIS A CA 1
ATOM 577 C C . HIS A 1 72 ? 7.552 8.732 3.567 1.00 92.62 72 HIS A C 1
ATOM 579 O O . HIS A 1 72 ? 8.132 8.598 4.636 1.00 92.62 72 HIS A O 1
ATOM 585 N N . ALA A 1 73 ? 6.659 9.703 3.368 1.00 93.56 73 ALA A N 1
ATOM 586 C CA . ALA A 1 73 ? 6.364 10.710 4.383 1.00 93.56 73 ALA A CA 1
ATOM 587 C C . ALA A 1 73 ? 5.826 10.093 5.689 1.00 93.56 73 ALA A C 1
ATOM 589 O O . ALA A 1 73 ? 6.217 10.514 6.779 1.00 93.56 73 ALA A O 1
ATOM 590 N N . THR A 1 74 ? 4.955 9.080 5.603 1.00 94.19 74 THR A N 1
ATOM 591 C CA . THR A 1 74 ? 4.474 8.351 6.789 1.00 94.19 74 THR A CA 1
ATOM 592 C C . THR A 1 74 ? 5.597 7.553 7.452 1.00 94.19 74 THR A C 1
ATOM 594 O O . THR A 1 74 ? 5.763 7.639 8.667 1.00 94.19 74 THR A O 1
ATOM 597 N N . ARG A 1 75 ? 6.425 6.842 6.675 1.00 95.88 75 ARG A N 1
ATOM 598 C CA . ARG A 1 75 ? 7.611 6.144 7.195 1.00 95.88 75 ARG A CA 1
ATOM 599 C C . ARG A 1 75 ? 8.539 7.099 7.939 1.00 95.88 75 ARG A C 1
ATOM 601 O O . ARG A 1 75 ? 8.976 6.789 9.040 1.00 95.88 75 ARG A O 1
ATOM 608 N N . ASP A 1 76 ? 8.830 8.253 7.356 1.00 97.00 76 ASP A N 1
ATOM 609 C CA . ASP A 1 76 ? 9.776 9.208 7.923 1.00 97.00 76 ASP A CA 1
ATOM 610 C C . ASP A 1 76 ? 9.224 9.816 9.225 1.00 97.00 76 ASP A C 1
ATOM 612 O O . ASP A 1 76 ? 9.973 10.007 10.180 1.00 97.00 76 ASP A O 1
ATOM 616 N N . ARG A 1 77 ? 7.905 10.031 9.334 1.00 96.69 77 ARG A N 1
ATOM 617 C CA . ARG A 1 77 ? 7.258 10.398 10.609 1.00 96.69 77 ARG A CA 1
ATOM 618 C C . ARG A 1 77 ? 7.436 9.325 11.686 1.00 96.69 77 ARG A C 1
ATOM 620 O O . ARG A 1 77 ? 7.707 9.673 12.833 1.00 96.69 77 ARG A O 1
ATOM 627 N N . ILE A 1 78 ? 7.299 8.048 11.328 1.00 96.12 78 ILE A N 1
ATOM 628 C CA . ILE A 1 78 ? 7.504 6.917 12.248 1.00 96.12 78 ILE A CA 1
ATOM 629 C C . ILE A 1 78 ? 8.963 6.851 12.700 1.00 96.12 78 ILE A C 1
ATOM 631 O O . ILE A 1 78 ? 9.235 6.825 13.896 1.00 96.12 78 ILE A O 1
ATOM 635 N N . MET A 1 79 ? 9.906 6.897 11.758 1.00 94.50 79 MET A N 1
ATOM 636 C CA . MET A 1 79 ? 11.341 6.813 12.051 1.00 94.50 79 MET A CA 1
ATOM 637 C C . MET A 1 79 ? 11.841 7.973 12.917 1.00 94.50 79 MET A C 1
ATOM 639 O O . MET A 1 79 ? 12.720 7.779 13.750 1.00 94.50 79 MET A O 1
ATOM 643 N N . ASN A 1 80 ? 11.264 9.164 12.752 1.00 96.25 80 ASN A N 1
ATOM 644 C CA . ASN A 1 80 ? 11.601 10.339 13.553 1.00 96.25 80 ASN A CA 1
ATOM 645 C C . ASN A 1 80 ? 10.843 10.406 14.895 1.00 96.25 80 ASN A C 1
ATOM 647 O O . ASN A 1 80 ? 10.940 11.413 15.591 1.00 96.25 80 ASN A O 1
ATOM 651 N N . GLY A 1 81 ? 10.063 9.378 15.255 1.00 93.00 81 GLY A N 1
ATOM 652 C CA . GLY A 1 81 ? 9.312 9.330 16.516 1.00 93.00 81 GLY A CA 1
ATOM 653 C C . GLY A 1 81 ? 8.155 10.332 16.609 1.00 93.00 81 GLY A C 1
ATOM 654 O O . GLY A 1 81 ? 7.675 10.617 17.701 1.00 93.00 81 GLY A O 1
ATOM 655 N N . VAL A 1 82 ? 7.713 10.887 15.477 1.00 95.56 82 VAL A N 1
ATOM 656 C CA . VAL A 1 82 ? 6.598 11.847 15.404 1.00 95.56 82 VAL A CA 1
ATOM 657 C C . VAL A 1 82 ? 5.251 11.122 15.349 1.00 95.56 82 VAL A C 1
ATOM 659 O O . VAL A 1 82 ? 4.243 11.639 15.827 1.00 95.56 82 VAL A O 1
ATOM 662 N N . ALA A 1 83 ? 5.220 9.934 14.744 1.00 92.31 83 ALA A N 1
ATOM 663 C CA . ALA A 1 83 ? 4.022 9.107 14.657 1.00 92.31 83 ALA A CA 1
ATOM 664 C C . ALA A 1 83 ? 3.808 8.293 15.944 1.00 92.31 83 ALA A C 1
ATOM 666 O O . ALA A 1 83 ? 4.757 7.757 16.515 1.00 92.31 83 ALA A O 1
ATOM 667 N N . GLY A 1 84 ? 2.551 8.161 16.371 1.00 93.12 84 GLY A N 1
ATOM 668 C CA . GLY A 1 84 ? 2.184 7.291 17.492 1.00 93.12 84 GLY A CA 1
ATOM 669 C C . GLY A 1 84 ? 2.178 5.805 17.115 1.00 93.12 84 GLY A C 1
ATOM 670 O O . GLY A 1 84 ? 2.142 5.450 15.936 1.00 93.12 84 GLY A O 1
ATOM 671 N N . GLU A 1 85 ? 2.125 4.931 18.124 1.00 93.88 85 GLU A N 1
ATOM 672 C CA . GLU A 1 85 ? 2.104 3.465 17.961 1.00 93.88 85 GLU A CA 1
ATOM 673 C C . GLU A 1 85 ? 1.017 2.995 16.984 1.00 93.88 85 GLU A C 1
ATOM 675 O O . GLU A 1 85 ? 1.268 2.185 16.095 1.00 93.88 85 GLU A O 1
ATOM 680 N N . ARG A 1 86 ? -0.179 3.584 17.079 1.00 93.25 86 ARG A N 1
ATOM 681 C CA . ARG A 1 86 ? -1.294 3.284 16.177 1.00 93.25 86 ARG A CA 1
ATOM 682 C C . ARG A 1 86 ? -0.961 3.548 14.703 1.00 93.25 86 ARG A C 1
ATOM 684 O O . ARG A 1 86 ? -1.300 2.733 13.850 1.00 93.25 86 ARG A O 1
ATOM 691 N N . GLU A 1 87 ? -0.313 4.674 14.397 1.00 93.75 87 GLU A N 1
ATOM 692 C CA . GLU A 1 87 ? 0.067 5.041 13.023 1.00 93.75 87 GLU A CA 1
ATOM 693 C C . GLU A 1 87 ? 1.162 4.099 12.497 1.00 93.75 87 GLU A C 1
ATOM 695 O O . GLU A 1 87 ? 1.099 3.679 11.342 1.00 93.75 87 GLU A O 1
ATOM 700 N N . ALA A 1 88 ? 2.107 3.690 13.350 1.00 94.88 88 ALA A N 1
ATOM 701 C CA . ALA A 1 88 ? 3.140 2.717 12.994 1.00 94.88 88 ALA A CA 1
ATOM 702 C C . ALA A 1 88 ? 2.556 1.327 12.681 1.00 94.88 88 ALA A C 1
ATOM 704 O O . ALA A 1 88 ? 2.883 0.739 11.647 1.00 94.88 88 ALA A O 1
ATOM 705 N N . THR A 1 89 ? 1.642 0.832 13.520 1.00 95.75 89 THR A N 1
ATOM 706 C CA . THR A 1 89 ? 0.938 -0.442 13.296 1.00 95.75 89 THR A CA 1
ATOM 707 C C . THR A 1 89 ? 0.127 -0.409 12.004 1.00 95.75 89 THR A C 1
ATOM 709 O O . THR A 1 89 ? 0.200 -1.336 11.192 1.00 95.75 89 THR A O 1
ATOM 712 N N . LEU A 1 90 ? -0.610 0.680 11.767 1.00 96.19 90 LEU A N 1
ATOM 713 C CA . LEU A 1 90 ? -1.413 0.837 10.559 1.00 96.19 90 LEU A CA 1
ATOM 714 C C . LEU A 1 90 ? -0.539 0.907 9.298 1.00 96.19 90 LEU A C 1
ATOM 716 O O . LEU A 1 90 ? -0.867 0.278 8.295 1.00 96.19 90 LEU A O 1
ATOM 720 N N . TYR A 1 91 ? 0.604 1.595 9.359 1.00 96.62 91 TYR A N 1
ATOM 721 C CA . TYR A 1 91 ? 1.571 1.633 8.262 1.00 96.62 91 TYR A CA 1
ATOM 722 C C . TYR A 1 91 ? 2.128 0.239 7.925 1.00 96.62 91 TYR A C 1
ATOM 724 O O . TYR A 1 91 ? 2.232 -0.107 6.747 1.00 96.62 91 TYR A O 1
ATOM 732 N N . GLY A 1 92 ? 2.421 -0.592 8.932 1.00 96.31 92 GLY A N 1
ATOM 733 C CA . GLY A 1 92 ? 2.791 -1.997 8.720 1.00 96.31 92 GLY A CA 1
ATOM 734 C C . GLY A 1 92 ? 1.693 -2.782 7.995 1.00 96.31 92 GLY A C 1
ATOM 735 O O . GLY A 1 92 ? 1.953 -3.431 6.981 1.00 96.31 92 GLY A O 1
ATOM 736 N N . CYS A 1 93 ? 0.441 -2.628 8.435 1.00 97.06 93 CYS A N 1
ATOM 737 C CA . CYS A 1 93 ? -0.714 -3.251 7.783 1.00 97.06 93 CYS A CA 1
ATOM 738 C C . CYS A 1 93 ? -0.899 -2.765 6.337 1.00 97.06 93 CYS A C 1
ATOM 740 O O . CYS A 1 93 ? -1.278 -3.545 5.465 1.00 97.06 93 CYS A O 1
ATOM 742 N N . TRP A 1 94 ? -0.616 -1.488 6.056 1.00 97.06 94 TRP A N 1
ATOM 743 C CA . TRP A 1 94 ? -0.667 -0.946 4.701 1.00 97.06 94 TRP A CA 1
ATOM 744 C C . TRP A 1 94 ? 0.370 -1.586 3.781 1.00 97.06 94 TRP A C 1
ATOM 746 O O . TRP A 1 94 ? 0.041 -1.915 2.642 1.00 97.06 94 TRP A O 1
ATOM 756 N N . LEU A 1 95 ? 1.606 -1.776 4.249 1.00 95.44 95 LEU A N 1
ATOM 757 C CA . LEU A 1 95 ? 2.655 -2.434 3.464 1.00 95.44 95 LEU A CA 1
ATOM 758 C C . LEU A 1 95 ? 2.264 -3.866 3.089 1.00 95.44 95 LEU A C 1
ATOM 760 O O . LEU A 1 95 ? 2.402 -4.255 1.929 1.00 95.44 95 LEU A O 1
ATOM 764 N N . GLU A 1 96 ? 1.714 -4.614 4.040 1.00 95.56 96 GLU A N 1
ATOM 765 C CA . GLU A 1 96 ? 1.270 -5.993 3.828 1.00 95.56 96 GLU A CA 1
ATOM 766 C C . GLU A 1 96 ? 0.048 -6.070 2.910 1.00 95.56 96 GLU A C 1
ATOM 768 O O . GLU A 1 96 ? 0.019 -6.871 1.975 1.00 95.56 96 GLU A O 1
ATOM 773 N N . ALA A 1 97 ? -0.931 -5.175 3.085 1.00 95.56 97 ALA A N 1
ATOM 774 C CA . ALA A 1 97 ? -2.064 -5.069 2.170 1.00 95.56 97 ALA A CA 1
ATOM 775 C C . ALA A 1 97 ? -1.596 -4.786 0.738 1.00 95.56 97 ALA A C 1
ATOM 777 O O . ALA A 1 97 ? -2.040 -5.446 -0.201 1.00 95.56 97 ALA A O 1
ATOM 778 N N . ARG A 1 98 ? -0.648 -3.853 0.567 1.00 94.06 98 ARG A N 1
ATOM 779 C CA . ARG A 1 98 ? -0.031 -3.550 -0.730 1.00 94.06 98 ARG A CA 1
ATOM 780 C C . ARG A 1 98 ? 0.668 -4.764 -1.318 1.00 94.06 98 ARG A C 1
ATOM 782 O O . ARG A 1 98 ? 0.440 -5.062 -2.484 1.00 94.06 98 ARG A O 1
ATOM 789 N N . ALA A 1 99 ? 1.477 -5.472 -0.538 1.00 92.06 99 ALA A N 1
ATOM 790 C CA . ALA A 1 99 ? 2.162 -6.674 -1.001 1.00 92.06 99 ALA A CA 1
ATOM 791 C C . ALA A 1 99 ? 1.177 -7.775 -1.435 1.00 92.06 99 ALA A C 1
ATOM 793 O O . ALA A 1 99 ? 1.416 -8.461 -2.429 1.00 92.06 99 ALA A O 1
ATOM 794 N N . ALA A 1 100 ? 0.047 -7.910 -0.737 1.00 94.31 100 ALA A N 1
ATOM 795 C CA . ALA A 1 100 ? -0.975 -8.902 -1.051 1.00 94.31 100 ALA A CA 1
ATOM 796 C C . ALA A 1 100 ? -1.728 -8.595 -2.358 1.00 94.31 100 ALA A C 1
ATOM 798 O O . ALA A 1 100 ? -1.951 -9.501 -3.168 1.00 94.31 100 ALA A O 1
ATOM 799 N N . VAL A 1 101 ? -2.124 -7.332 -2.572 1.00 94.06 101 VAL A N 1
ATOM 800 C CA . VAL A 1 101 ? -3.022 -6.952 -3.681 1.00 94.06 101 VAL A CA 1
ATOM 801 C C . VAL A 1 101 ? -2.315 -6.314 -4.873 1.00 94.06 101 VAL A C 1
ATOM 803 O O . VAL A 1 101 ? -2.892 -6.271 -5.957 1.00 94.06 101 VAL A O 1
ATOM 806 N N . GLN A 1 102 ? -1.089 -5.807 -4.728 1.00 92.44 102 GLN A N 1
ATOM 807 C CA . GLN A 1 102 ? -0.355 -5.229 -5.852 1.00 92.44 102 GLN A CA 1
ATOM 808 C C . GLN A 1 102 ? 0.394 -6.307 -6.625 1.00 92.44 102 GLN A C 1
ATOM 810 O O . GLN A 1 102 ? 1.179 -7.083 -6.088 1.00 92.44 102 GLN A O 1
ATOM 815 N N . GLU A 1 103 ? 0.181 -6.312 -7.930 1.00 91.25 103 GLU A N 1
ATOM 816 C CA . GLU A 1 103 ? 1.086 -6.927 -8.883 1.00 91.25 103 GLU A CA 1
ATOM 817 C C . GLU A 1 103 ? 2.088 -5.857 -9.316 1.00 91.25 103 GLU A C 1
ATOM 819 O O . GLU A 1 103 ? 1.686 -4.810 -9.824 1.00 91.25 103 GLU A O 1
ATOM 824 N N . VAL A 1 104 ? 3.380 -6.094 -9.095 1.00 89.00 104 VAL A N 1
ATOM 82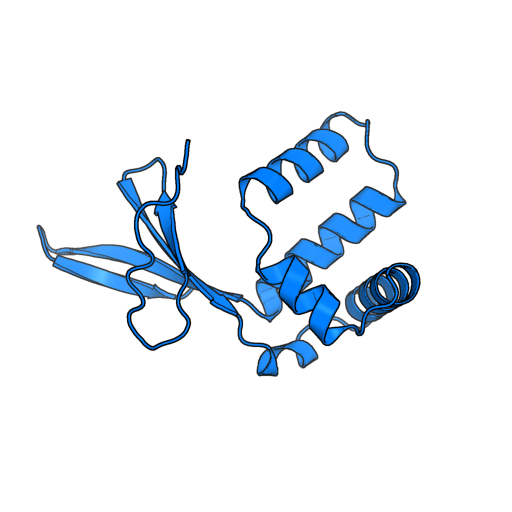5 C CA . VAL A 1 104 ? 4.449 -5.151 -9.442 1.00 89.00 104 VAL A CA 1
ATOM 826 C C . VAL A 1 104 ? 5.382 -5.810 -10.443 1.00 89.00 104 VAL A C 1
ATOM 828 O O . VAL A 1 104 ? 5.809 -6.946 -10.246 1.00 89.00 104 VAL A O 1
ATOM 831 N N . GLN A 1 105 ? 5.703 -5.099 -11.519 1.00 90.19 105 GLN A N 1
ATOM 832 C CA . GLN A 1 105 ? 6.658 -5.543 -12.519 1.00 90.19 105 GLN A CA 1
ATOM 833 C C . GLN A 1 105 ? 7.681 -4.451 -12.806 1.00 90.19 105 GLN A C 1
ATOM 835 O O . GLN A 1 105 ? 7.346 -3.274 -12.917 1.00 90.19 105 GLN A O 1
ATOM 840 N N . TYR A 1 106 ? 8.927 -4.861 -12.988 1.00 86.69 106 TYR A N 1
ATOM 841 C CA . TYR A 1 106 ? 10.037 -3.979 -13.312 1.00 86.69 106 TYR A CA 1
ATOM 842 C C . TYR A 1 106 ? 10.433 -4.171 -14.766 1.00 86.69 106 TYR A C 1
ATOM 844 O O . TYR A 1 106 ? 10.466 -5.297 -15.273 1.00 86.69 106 TYR A O 1
ATOM 852 N N . ARG A 1 107 ? 10.725 -3.067 -15.445 1.00 87.06 107 ARG A N 1
ATOM 853 C CA . ARG A 1 107 ? 11.295 -3.077 -16.782 1.00 87.06 107 ARG A CA 1
ATOM 854 C C . ARG A 1 107 ? 12.794 -3.292 -16.650 1.00 87.06 107 ARG A C 1
ATOM 856 O O . ARG A 1 107 ? 13.503 -2.403 -16.196 1.00 87.06 107 ARG A O 1
ATOM 863 N N . ILE A 1 108 ? 13.256 -4.458 -17.076 1.00 83.38 108 ILE A N 1
ATOM 864 C CA . ILE A 1 108 ? 14.666 -4.843 -17.032 1.00 83.38 108 ILE A CA 1
ATOM 865 C C . ILE A 1 108 ? 15.226 -4.960 -18.445 1.00 83.38 108 ILE A C 1
ATOM 867 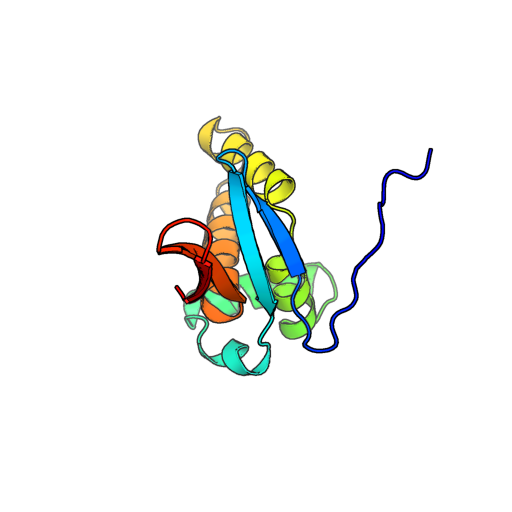O O . ILE A 1 108 ? 14.525 -5.388 -19.365 1.00 83.38 108 ILE A O 1
ATOM 871 N N . GLU A 1 109 ? 16.488 -4.585 -18.623 1.00 83.94 109 GLU A N 1
ATOM 872 C CA . GLU A 1 109 ? 17.215 -4.832 -19.865 1.00 83.94 109 GLU A CA 1
ATOM 873 C C . GLU A 1 109 ? 17.701 -6.287 -19.888 1.00 83.94 109 GLU A C 1
ATOM 875 O O . GLU A 1 109 ? 18.435 -6.725 -19.007 1.00 83.94 109 GLU A O 1
ATOM 880 N N . VAL A 1 110 ? 17.261 -7.062 -20.880 1.00 85.62 110 VAL A N 1
ATOM 881 C CA . VAL A 1 110 ? 17.629 -8.485 -21.030 1.00 85.62 110 VAL A CA 1
ATOM 882 C C . VAL A 1 110 ? 18.719 -8.697 -22.080 1.00 85.62 110 VAL A C 1
ATOM 884 O O . VAL A 1 110 ? 19.398 -9.722 -22.073 1.00 85.62 110 VAL A O 1
ATOM 887 N N . ARG A 1 111 ? 18.868 -7.744 -23.006 1.00 82.50 111 ARG A N 1
ATOM 888 C CA . ARG A 1 111 ? 19.958 -7.619 -23.989 1.00 82.50 111 ARG A CA 1
ATOM 889 C C . ARG A 1 111 ? 20.138 -6.133 -24.306 1.00 82.50 111 ARG A C 1
ATOM 891 O O . ARG A 1 111 ? 19.152 -5.418 -24.158 1.00 82.50 111 ARG A O 1
ATOM 898 N N . PRO A 1 112 ? 21.296 -5.694 -24.831 1.00 87.50 112 PRO A N 1
ATOM 899 C CA . PRO A 1 112 ? 21.490 -4.308 -25.254 1.00 87.50 112 PRO A CA 1
ATOM 900 C C . PRO A 1 112 ? 20.322 -3.793 -26.113 1.00 87.50 112 PRO A C 1
ATOM 902 O O . PRO A 1 112 ? 20.039 -4.342 -27.182 1.00 87.50 112 PRO A O 1
ATOM 905 N N . GLY A 1 113 ? 19.598 -2.794 -25.606 1.00 84.25 113 GLY A N 1
ATOM 906 C CA . GLY A 1 113 ? 18.430 -2.177 -26.241 1.00 84.25 113 GLY A CA 1
ATOM 907 C C . GLY A 1 113 ? 17.126 -2.992 -26.208 1.00 84.25 113 GLY A C 1
ATOM 908 O O . GLY A 1 113 ? 16.131 -2.562 -26.792 1.00 84.25 113 GLY A O 1
ATOM 909 N N . LYS A 1 114 ? 17.084 -4.158 -25.545 1.00 85.44 114 LYS A N 1
ATOM 910 C CA . LYS A 1 114 ? 15.883 -5.004 -25.409 1.00 85.44 114 LYS A CA 1
ATOM 911 C C . LYS A 1 114 ? 15.442 -5.119 -23.958 1.00 85.44 114 LYS A C 1
ATOM 913 O O . LYS A 1 114 ? 16.183 -5.607 -23.108 1.00 85.44 114 LYS A O 1
ATOM 918 N N . TYR A 1 115 ? 14.181 -4.774 -23.715 1.00 84.88 115 TYR A N 1
ATOM 919 C CA . TYR A 1 115 ? 13.591 -4.745 -22.381 1.00 84.88 115 TYR A CA 1
ATOM 920 C C . TYR A 1 115 ? 12.457 -5.755 -22.239 1.00 84.88 115 TYR A C 1
ATOM 922 O O . TYR A 1 115 ? 11.706 -5.989 -23.185 1.00 84.88 115 TYR A O 1
ATOM 930 N N . ALA A 1 116 ? 12.311 -6.306 -21.039 1.00 86.00 116 ALA A N 1
ATOM 931 C CA . ALA A 1 116 ? 11.192 -7.156 -20.656 1.00 86.00 116 ALA A CA 1
ATOM 932 C C . ALA A 1 116 ? 10.613 -6.697 -19.314 1.00 86.00 116 ALA A C 1
ATOM 934 O O . ALA A 1 116 ? 11.312 -6.091 -18.501 1.00 86.00 116 ALA A O 1
ATOM 935 N N . TRP A 1 117 ? 9.339 -7.005 -19.081 1.00 87.50 117 TRP A N 1
ATOM 936 C CA . TRP A 1 117 ? 8.718 -6.830 -17.773 1.00 87.50 117 TRP A CA 1
ATOM 937 C C . TRP A 1 117 ? 8.913 -8.088 -16.936 1.00 87.50 117 TRP A C 1
ATOM 939 O O . TRP A 1 117 ? 8.595 -9.189 -17.387 1.00 87.50 117 TRP A O 1
ATOM 949 N N . ARG A 1 118 ? 9.411 -7.925 -15.713 1.00 84.31 118 ARG A N 1
ATOM 950 C CA . ARG A 1 118 ? 9.611 -9.017 -14.759 1.00 84.31 118 ARG A CA 1
ATOM 951 C C . ARG A 1 118 ? 8.831 -8.742 -13.482 1.00 84.31 118 ARG A C 1
ATOM 953 O O . ARG A 1 118 ? 9.027 -7.698 -12.867 1.00 84.31 118 ARG A O 1
ATOM 960 N N . GLY A 1 119 ? 7.957 -9.674 -13.105 1.00 81.31 119 GLY A N 1
ATOM 961 C CA . GLY A 1 119 ? 7.197 -9.608 -11.857 1.00 81.31 119 GLY A CA 1
ATOM 962 C C . GLY A 1 119 ? 8.053 -9.848 -10.619 1.00 81.31 119 GLY A C 1
ATOM 963 O O . GLY A 1 119 ? 9.066 -10.550 -10.691 1.00 81.31 119 GLY A O 1
ATOM 964 N N . ARG A 1 120 ? 7.624 -9.236 -9.515 1.00 66.62 120 ARG A N 1
ATOM 965 C CA . ARG A 1 120 ? 8.089 -9.518 -8.156 1.00 66.62 120 ARG A CA 1
ATOM 966 C C . ARG A 1 120 ? 7.159 -10.504 -7.462 1.00 66.62 120 ARG A C 1
ATOM 968 O O . ARG A 1 120 ? 5.934 -10.397 -7.686 1.00 66.62 120 ARG A O 1
#

Secondary structure (DSSP, 8-state):
----------TTTPEEEE-TTS-EEEEEE-GGGGGGS-HHHHHHHHHHHHHTT--HHHHHHHHHH--HHHHHHHHHHHHTT-S-HHHHHHHHHHHHHHHHHEEEEEEEEEETTEEEEEE-